Protein AF-A0A2C5XT06-F1 (afdb_monomer)

pLDDT: mean 90.23, std 14.56, range [35.53, 98.38]

Sequence (135 aa):
MRLPYVSDPPAVSSAEDAAIVQRTKDRRAPRPLQPLDLTLLHSTAITDGWNSFIGACRQRTSLSPDWAALVYADEMTRNVKVNDETFALVKGVFNNQEVVEITAIAAAYNCVSRFLVALNVGERNGTGPGKKSAA

Secondary structure (DSSP, 8-state):
--SPPPPSSPP-SSHHHHHHHHHHHHHHTTSPPPHHHHHHTTSHHHHHHHHHHHHHHHHS--PPP-HHHHHHHHHHHHHSSPPHHHHHHHHHH--HHHHHHHHHHHHHHHHHHHHHHHHT-STTTT--TT-PPP-

Radius of gyration: 17.98 Å; Cα contacts (8 Å, |Δi|>4): 104; chains: 1; bounding box: 41×39×44 Å

Mean predicted aligned error: 5.94 Å

Foldseek 3Di:
DQDDFADVVHDDDDPLLVVLSVVQQVVQPPHGDALVLRVQSVDSVSSNVLCVLVVCLPPPAPDDDDPLLVVQLVCCLPPVDDDPVSVVVCVVPDDPRNVVSSVSNSVSVSVVVCVCLVRVGDQPNPPDPPDDRDD

Solvent-accessible surface area (backbone atoms only — not comparable to full-atom values): 8047 Å² total; per-residue (Å²): 95,77,65,82,67,54,58,91,76,64,87,63,92,45,75,68,44,44,52,46,53,48,55,53,47,61,75,36,56,94,48,73,81,48,63,61,55,35,53,37,58,78,36,47,73,60,36,48,54,48,52,52,53,56,45,40,61,73,74,70,63,87,73,73,95,55,69,51,60,52,54,45,42,49,39,40,68,76,60,64,65,67,54,70,68,56,52,50,52,34,58,75,77,39,54,75,67,44,51,52,45,56,51,51,41,43,50,47,54,56,50,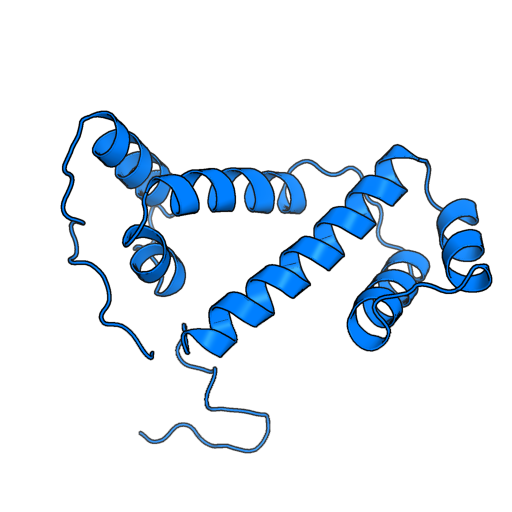50,51,52,52,34,60,76,39,28,50,54,97,52,74,78,42,54,101,85,45,78,76,83,129

InterPro domains:
  IPR029032 AhpD-li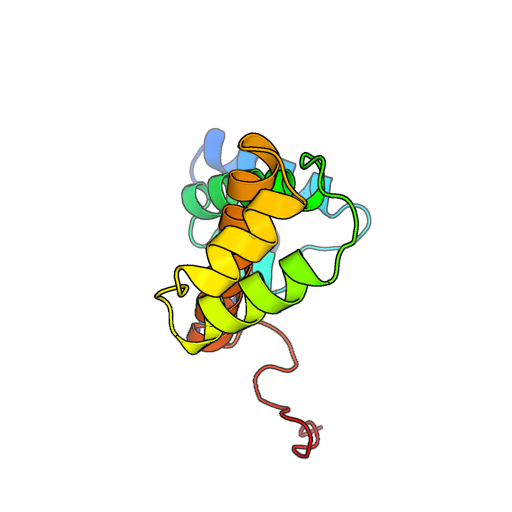ke [G3DSA:1.20.1290.10] (45-122)
  IPR029032 AhpD-like [SSF69118] (14-121)

Structure (mmCIF, N/CA/C/O backbone):
data_AF-A0A2C5XT06-F1
#
_entry.id   AF-A0A2C5XT06-F1
#
loop_
_atom_site.group_PDB
_atom_site.id
_atom_site.type_symbol
_atom_site.label_atom_id
_atom_site.label_alt_id
_atom_site.label_comp_id
_atom_site.label_asym_id
_atom_site.label_entity_id
_atom_site.label_seq_id
_atom_site.pdbx_PDB_ins_code
_atom_site.Cartn_x
_atom_site.Cartn_y
_atom_site.Cartn_z
_atom_site.occupancy
_atom_site.B_iso_or_equiv
_atom_site.auth_seq_id
_atom_site.auth_comp_id
_atom_site.auth_asym_id
_atom_site.auth_atom_id
_atom_site.pdbx_PDB_model_num
ATOM 1 N N . MET A 1 1 ? 0.881 -14.264 -14.255 1.00 78.75 1 MET A N 1
ATOM 2 C CA . MET A 1 1 ? 0.947 -12.815 -14.534 1.00 78.75 1 MET A CA 1
ATOM 3 C C . MET A 1 1 ? 0.191 -12.467 -15.809 1.00 78.75 1 MET A C 1
ATOM 5 O O . MET A 1 1 ? 0.156 -13.300 -16.705 1.00 78.75 1 MET A O 1
ATOM 9 N N . ARG A 1 2 ? -0.456 -11.292 -15.866 1.00 84.31 2 ARG A N 1
ATOM 10 C CA . ARG A 1 2 ? -1.191 -10.793 -17.049 1.00 84.31 2 ARG A CA 1
ATOM 11 C C . ARG A 1 2 ? -0.374 -9.873 -17.967 1.00 84.31 2 ARG A C 1
ATOM 13 O O . ARG A 1 2 ? -0.791 -9.643 -19.093 1.00 84.31 2 ARG A O 1
ATOM 20 N N . LEU A 1 3 ? 0.756 -9.356 -17.491 1.00 88.06 3 LEU A N 1
ATOM 21 C CA . LEU A 1 3 ? 1.711 -8.544 -18.252 1.00 88.06 3 LEU A CA 1
ATOM 22 C C . LEU A 1 3 ? 3.061 -9.278 -18.311 1.00 88.06 3 LEU A C 1
ATOM 24 O O . LEU A 1 3 ? 3.295 -10.129 -17.458 1.00 88.06 3 LEU A O 1
ATOM 28 N N . PRO A 1 4 ? 3.950 -9.009 -19.278 1.00 89.69 4 PRO A N 1
ATOM 29 C CA . PRO A 1 4 ? 5.352 -9.409 -19.162 1.00 89.69 4 PRO A CA 1
ATOM 30 C C . PRO A 1 4 ? 6.051 -8.583 -18.068 1.00 89.69 4 PRO A C 1
ATOM 32 O O . PRO A 1 4 ? 5.652 -7.450 -17.802 1.00 89.69 4 PRO A O 1
ATOM 35 N N . TYR A 1 5 ? 7.099 -9.116 -17.433 1.00 90.88 5 TYR A N 1
ATOM 36 C CA . TYR A 1 5 ? 7.971 -8.301 -16.575 1.00 90.88 5 TYR A CA 1
ATOM 37 C C . TYR A 1 5 ? 8.794 -7.329 -17.430 1.00 90.88 5 TYR A C 1
ATOM 39 O O . TYR A 1 5 ? 9.072 -7.618 -18.596 1.00 90.88 5 TYR A O 1
ATOM 47 N N . VAL A 1 6 ? 9.209 -6.197 -16.851 1.00 90.50 6 VAL A N 1
ATOM 48 C CA . VAL A 1 6 ? 10.267 -5.380 -17.466 1.00 90.50 6 VAL A CA 1
ATOM 49 C C . VAL A 1 6 ? 11.564 -6.188 -17.585 1.00 90.50 6 VAL A C 1
ATOM 51 O O . VAL A 1 6 ? 11.772 -7.156 -16.848 1.00 90.50 6 VAL A O 1
ATOM 54 N N . SER A 1 7 ? 12.441 -5.788 -18.506 1.00 85.00 7 SER A N 1
ATOM 55 C CA . SER A 1 7 ? 13.785 -6.360 -18.617 1.00 85.00 7 SER A CA 1
ATOM 56 C C . SER A 1 7 ? 14.568 -6.202 -17.309 1.00 85.00 7 SER A C 1
ATOM 58 O O . SER A 1 7 ? 14.333 -5.260 -16.554 1.00 85.00 7 SER A O 1
ATOM 60 N N . ASP A 1 8 ? 15.525 -7.094 -17.049 1.00 77.69 8 ASP A N 1
ATOM 61 C CA . ASP A 1 8 ? 16.518 -6.919 -15.984 1.00 77.69 8 ASP A CA 1
ATOM 62 C C . ASP A 1 8 ? 17.921 -6.854 -16.619 1.00 77.69 8 ASP A C 1
ATOM 64 O O . ASP A 1 8 ? 18.401 -7.873 -17.120 1.00 77.69 8 ASP A O 1
ATOM 68 N N . PRO A 1 9 ? 18.558 -5.665 -16.686 1.00 79.56 9 PRO A N 1
ATOM 69 C CA . PRO A 1 9 ? 18.157 -4.419 -16.031 1.00 79.56 9 PRO A CA 1
ATOM 70 C C . PRO A 1 9 ? 16.942 -3.723 -16.686 1.00 79.56 9 PRO A C 1
ATOM 72 O O . PRO A 1 9 ? 16.758 -3.814 -17.906 1.00 79.56 9 PRO A O 1
ATOM 75 N N . PRO A 1 10 ? 16.129 -2.989 -15.898 1.00 85.69 10 PRO A N 1
ATOM 76 C CA . PRO A 1 10 ? 15.025 -2.189 -16.426 1.00 85.69 10 PRO A CA 1
ATOM 77 C C . PRO A 1 10 ? 15.527 -1.101 -17.373 1.00 85.69 10 PRO A C 1
ATOM 79 O O . PRO A 1 10 ? 16.530 -0.444 -17.086 1.00 85.69 10 PRO A O 1
ATOM 82 N N . ALA A 1 11 ? 14.818 -0.894 -18.483 1.00 84.38 11 ALA A N 1
ATOM 83 C CA . ALA A 1 11 ? 15.073 0.237 -19.365 1.00 84.38 11 ALA A CA 1
ATOM 84 C C . ALA A 1 11 ? 14.785 1.556 -18.630 1.00 84.38 11 ALA A C 1
ATOM 86 O O . ALA A 1 11 ? 13.799 1.666 -17.901 1.00 84.38 11 ALA A O 1
ATOM 87 N N . VAL A 1 12 ? 15.644 2.555 -18.828 1.00 88.94 12 VAL A N 1
ATOM 88 C CA . VAL A 1 12 ? 15.528 3.879 -18.205 1.00 88.94 12 VAL A CA 1
ATOM 89 C C . VAL A 1 12 ? 15.523 4.947 -19.290 1.00 88.94 12 VAL A C 1
ATOM 91 O O . VAL A 1 12 ? 16.380 4.945 -20.172 1.00 88.94 12 VAL A O 1
ATOM 94 N N . SER A 1 13 ? 14.541 5.845 -19.240 1.00 86.81 13 SER A N 1
ATOM 95 C CA . SER A 1 13 ? 14.378 6.948 -20.198 1.00 86.81 13 SER A CA 1
ATOM 96 C C . SER A 1 13 ? 14.980 8.266 -19.718 1.00 86.81 13 SER A C 1
ATOM 98 O O . SER A 1 13 ? 15.228 9.158 -20.526 1.00 86.81 13 SER A O 1
ATOM 100 N N . SER A 1 14 ? 15.216 8.403 -18.412 1.00 94.00 14 SER A N 1
ATOM 101 C CA . SER A 1 14 ? 15.703 9.631 -17.787 1.00 94.00 14 SER A CA 1
ATOM 102 C C . SER A 1 14 ? 16.619 9.343 -16.593 1.00 94.00 14 SER A C 1
ATOM 104 O O . SER A 1 14 ? 16.651 8.233 -16.055 1.00 94.00 14 SER A O 1
ATOM 106 N N . ALA A 1 15 ? 17.361 10.363 -16.151 1.00 95.31 15 ALA A N 1
ATOM 107 C CA . ALA A 1 15 ? 18.170 10.279 -14.933 1.00 95.31 15 ALA A CA 1
ATOM 108 C C . ALA A 1 15 ? 17.307 10.055 -13.675 1.00 95.31 15 ALA A C 1
ATOM 110 O O . ALA A 1 15 ? 17.734 9.372 -12.744 1.00 95.31 15 ALA A O 1
ATOM 111 N N . GLU A 1 16 ? 16.084 10.591 -13.661 1.00 94.44 16 GLU A N 1
ATOM 112 C CA . GLU A 1 16 ? 15.117 10.382 -12.582 1.00 94.44 16 GLU A CA 1
ATOM 113 C C . GLU A 1 16 ? 14.663 8.917 -12.515 1.00 94.44 16 GLU A C 1
ATOM 115 O O . GLU A 1 16 ? 14.732 8.297 -11.451 1.00 94.44 16 GLU A O 1
ATOM 120 N N . ASP A 1 17 ? 14.304 8.330 -13.661 1.00 95.25 17 ASP A N 1
ATOM 121 C CA . ASP A 1 17 ? 13.939 6.912 -13.763 1.00 95.25 17 ASP A CA 1
ATOM 122 C C . ASP A 1 17 ? 15.076 6.007 -13.288 1.00 95.25 17 ASP A C 1
ATOM 124 O O . ASP A 1 17 ? 14.858 5.070 -12.517 1.00 95.25 17 ASP A O 1
ATOM 128 N N . ALA A 1 18 ? 16.309 6.318 -13.702 1.00 95.38 18 ALA A N 1
ATOM 129 C CA . ALA A 1 18 ? 17.494 5.585 -13.276 1.00 95.38 18 ALA A CA 1
ATOM 130 C C . ALA A 1 18 ? 17.688 5.641 -11.754 1.00 95.38 18 ALA A C 1
ATOM 132 O O . ALA A 1 18 ? 17.975 4.615 -11.133 1.00 95.38 18 ALA A O 1
ATOM 133 N N . ALA A 1 19 ? 17.461 6.803 -11.134 1.00 96.69 19 ALA A N 1
ATOM 134 C CA . ALA A 1 19 ? 17.538 6.948 -9.686 1.00 96.69 19 ALA A CA 1
ATOM 135 C C . ALA A 1 19 ? 16.459 6.121 -8.960 1.00 96.69 19 ALA A C 1
ATOM 137 O O . ALA A 1 19 ? 16.754 5.493 -7.943 1.00 96.69 19 ALA A O 1
ATOM 138 N N . ILE A 1 20 ? 15.228 6.069 -9.481 1.00 96.62 20 ILE A N 1
ATOM 139 C CA . ILE A 1 20 ? 14.136 5.255 -8.913 1.00 96.62 20 ILE A CA 1
ATOM 140 C C . ILE A 1 20 ? 14.449 3.756 -9.023 1.00 96.62 20 ILE A C 1
ATOM 142 O O . ILE A 1 20 ? 14.285 3.007 -8.049 1.00 96.62 20 ILE A O 1
ATOM 146 N N . VAL A 1 21 ? 14.928 3.306 -10.188 1.00 96.25 21 VAL A N 1
ATOM 147 C CA . VAL A 1 21 ? 15.355 1.915 -10.403 1.00 96.25 21 VAL A CA 1
ATOM 148 C C . VAL A 1 21 ? 16.467 1.548 -9.423 1.00 96.25 21 VAL A C 1
ATOM 150 O O . VAL A 1 21 ? 16.391 0.495 -8.786 1.00 96.25 21 VAL A O 1
ATOM 153 N N . GLN A 1 22 ? 17.459 2.424 -9.245 1.00 96.06 22 GLN A N 1
ATOM 154 C CA . GLN A 1 22 ? 18.571 2.179 -8.330 1.00 96.06 22 GLN A CA 1
ATOM 155 C C . GLN A 1 22 ? 18.102 2.078 -6.874 1.00 96.06 22 GLN A C 1
ATOM 157 O O . GLN A 1 22 ? 18.361 1.062 -6.234 1.00 96.06 22 GLN A O 1
ATOM 162 N N . ARG A 1 23 ? 17.299 3.033 -6.378 1.00 96.38 23 ARG A N 1
ATOM 163 C CA . ARG A 1 23 ? 16.716 2.961 -5.020 1.00 96.38 23 ARG A CA 1
ATOM 164 C C . ARG A 1 23 ? 15.907 1.680 -4.797 1.00 96.38 23 ARG A C 1
ATOM 166 O O . ARG A 1 23 ? 15.913 1.111 -3.705 1.00 96.38 23 ARG A O 1
ATOM 173 N N . THR A 1 24 ? 15.204 1.212 -5.830 1.00 96.25 24 THR A N 1
ATOM 174 C CA . THR A 1 24 ? 14.430 -0.036 -5.776 1.00 96.25 24 THR A CA 1
ATOM 175 C C . THR A 1 24 ? 15.343 -1.258 -5.651 1.00 96.25 24 THR A C 1
ATOM 177 O O . THR A 1 24 ? 15.054 -2.144 -4.844 1.00 96.25 24 THR A O 1
ATOM 180 N N . LYS A 1 25 ? 16.458 -1.293 -6.392 1.00 95.25 25 LYS A N 1
ATOM 181 C CA . LYS A 1 25 ? 17.485 -2.342 -6.282 1.00 95.25 25 LYS A CA 1
ATOM 182 C C . LYS A 1 25 ? 18.162 -2.325 -4.911 1.00 95.25 25 LYS A C 1
ATOM 184 O O . LYS A 1 25 ? 18.227 -3.367 -4.262 1.00 95.25 25 LYS A O 1
ATOM 189 N N . ASP A 1 26 ? 18.560 -1.152 -4.429 1.00 95.69 26 ASP A N 1
ATOM 190 C CA . ASP A 1 26 ? 19.242 -0.994 -3.138 1.00 95.69 26 ASP A CA 1
ATOM 191 C C . ASP A 1 26 ? 18.367 -1.479 -1.974 1.00 95.69 26 ASP A C 1
ATOM 193 O O . ASP A 1 26 ? 18.826 -2.216 -1.105 1.00 95.69 26 ASP A O 1
ATOM 197 N N . ARG A 1 27 ? 17.063 -1.170 -2.003 1.00 93.56 27 ARG A N 1
ATOM 198 C CA . ARG A 1 27 ? 16.086 -1.658 -1.012 1.00 93.56 27 ARG A CA 1
ATOM 199 C C . ARG A 1 27 ? 15.959 -3.188 -0.986 1.00 93.56 27 ARG A C 1
ATOM 201 O O . ARG A 1 27 ? 15.521 -3.751 0.021 1.00 93.56 27 ARG A O 1
ATOM 208 N N . ARG A 1 28 ? 16.251 -3.872 -2.097 1.00 92.19 28 ARG A N 1
ATOM 209 C CA . ARG A 1 28 ? 16.164 -5.339 -2.208 1.00 92.19 28 ARG A CA 1
ATOM 210 C C . ARG A 1 28 ? 17.475 -6.045 -1.903 1.00 92.19 28 ARG A C 1
ATOM 212 O O . ARG A 1 28 ? 17.417 -7.204 -1.483 1.00 92.19 28 ARG A O 1
ATOM 219 N N . ALA A 1 29 ? 18.604 -5.360 -2.056 1.00 93.06 29 ALA A N 1
ATOM 220 C CA . ALA A 1 29 ? 19.927 -5.929 -1.875 1.00 93.06 29 ALA A CA 1
ATOM 221 C C . ALA A 1 29 ? 20.057 -6.698 -0.538 1.00 93.06 29 ALA A C 1
ATOM 223 O O . ALA A 1 29 ? 19.534 -6.260 0.490 1.00 93.06 29 ALA A O 1
ATOM 224 N N . PRO A 1 30 ? 20.714 -7.875 -0.537 1.00 94.56 30 PRO A N 1
ATOM 225 C CA . PRO A 1 30 ? 21.373 -8.540 -1.671 1.00 94.56 30 PRO A CA 1
ATOM 226 C C . PRO A 1 30 ? 20.426 -9.397 -2.536 1.00 94.56 30 PRO A C 1
ATOM 228 O O . PRO A 1 30 ? 20.880 -10.098 -3.437 1.00 94.56 30 PRO A O 1
ATOM 231 N N . ARG A 1 31 ? 19.116 -9.398 -2.257 1.00 93.06 31 ARG A N 1
ATOM 232 C CA . ARG A 1 31 ? 18.138 -10.177 -3.031 1.00 93.06 31 ARG A CA 1
ATOM 233 C C . ARG A 1 31 ? 17.817 -9.474 -4.356 1.00 93.06 31 ARG A C 1
ATOM 235 O O . ARG A 1 31 ? 17.827 -8.243 -4.402 1.00 93.06 31 ARG A O 1
ATOM 242 N N . PRO A 1 32 ? 17.480 -10.229 -5.416 1.00 91.62 32 PRO A N 1
ATOM 243 C CA . PRO A 1 32 ? 17.051 -9.640 -6.678 1.00 91.62 32 PRO A CA 1
ATOM 244 C C . PRO A 1 32 ? 15.689 -8.942 -6.544 1.00 91.62 32 PRO A C 1
ATOM 246 O O . PRO A 1 32 ? 14.962 -9.110 -5.554 1.00 91.62 32 PRO A O 1
ATOM 249 N N . LEU A 1 33 ? 15.332 -8.177 -7.578 1.00 92.50 33 LEU A N 1
ATOM 250 C CA . LEU A 1 33 ? 13.991 -7.622 -7.733 1.00 92.50 33 LEU A CA 1
ATOM 251 C C . LEU A 1 33 ? 12.949 -8.749 -7.747 1.00 92.50 33 LEU A C 1
ATOM 253 O O . LEU A 1 33 ? 13.131 -9.789 -8.377 1.00 92.50 33 LEU A O 1
ATOM 257 N N . GLN A 1 34 ? 11.845 -8.549 -7.031 1.00 91.88 34 GLN A N 1
ATOM 258 C CA . GLN A 1 34 ? 10.739 -9.500 -6.994 1.00 91.88 34 GLN A CA 1
ATOM 259 C C . GLN A 1 34 ? 9.792 -9.276 -8.182 1.00 91.88 34 GLN A C 1
ATOM 261 O O . GLN A 1 34 ? 9.747 -8.171 -8.725 1.00 91.88 34 GLN A O 1
ATOM 266 N N . PRO A 1 35 ? 8.927 -10.257 -8.505 1.00 91.88 35 PRO A N 1
ATOM 267 C CA . PRO A 1 35 ? 7.813 -10.091 -9.440 1.00 91.88 35 PRO A CA 1
ATOM 268 C C . PRO A 1 35 ? 7.043 -8.771 -9.3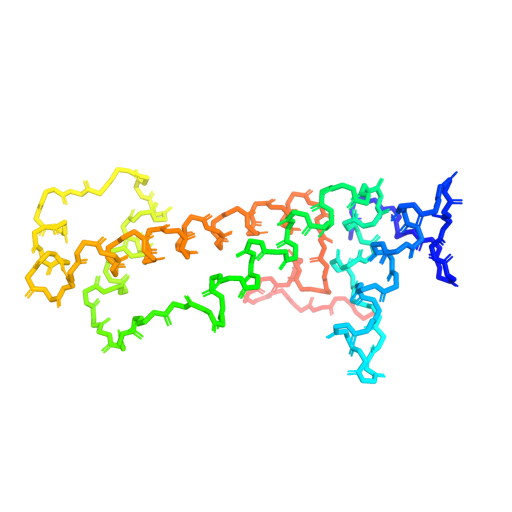22 1.00 91.88 35 PRO A C 1
ATOM 270 O O . PRO A 1 35 ? 6.719 -8.141 -10.326 1.00 91.88 35 PRO A O 1
ATOM 273 N N . LEU A 1 36 ? 6.762 -8.332 -8.091 1.00 93.25 36 LEU A N 1
ATOM 274 C CA . LEU A 1 36 ? 6.075 -7.065 -7.853 1.00 93.25 36 LEU A CA 1
ATOM 275 C C . LEU A 1 36 ? 6.924 -5.860 -8.263 1.00 93.25 36 LEU A C 1
ATOM 277 O O . LEU A 1 36 ? 6.391 -4.957 -8.897 1.00 93.25 36 LEU A O 1
ATOM 281 N N . ASP A 1 37 ? 8.221 -5.845 -7.944 1.00 94.69 37 ASP A N 1
ATOM 282 C CA . ASP A 1 37 ? 9.091 -4.727 -8.323 1.00 94.69 37 ASP A CA 1
ATOM 283 C C . ASP A 1 37 ? 9.195 -4.642 -9.857 1.00 94.69 37 ASP A C 1
ATOM 285 O O . ASP A 1 37 ? 8.996 -3.577 -10.429 1.00 94.69 37 ASP A O 1
ATOM 289 N N . LEU A 1 38 ? 9.389 -5.781 -10.533 1.00 94.00 38 LEU A N 1
ATOM 290 C CA . LEU A 1 38 ? 9.442 -5.856 -11.999 1.00 94.00 38 LEU A CA 1
ATOM 291 C C . LEU A 1 38 ? 8.113 -5.486 -12.679 1.00 94.00 38 LEU A C 1
ATOM 293 O O . LEU A 1 38 ? 8.105 -5.041 -13.822 1.00 94.00 38 LEU A O 1
ATOM 297 N N . THR A 1 39 ? 6.982 -5.676 -11.998 1.00 94.56 39 THR A N 1
ATOM 298 C CA . THR A 1 39 ? 5.673 -5.243 -12.508 1.00 94.56 39 THR A CA 1
ATOM 299 C C . THR A 1 39 ? 5.468 -3.743 -12.305 1.00 94.56 39 THR A C 1
ATOM 301 O O . THR A 1 39 ? 4.982 -3.061 -13.201 1.00 94.56 39 THR A O 1
ATOM 304 N N . LEU A 1 40 ? 5.832 -3.210 -11.136 1.00 95.62 40 LEU A N 1
ATOM 305 C CA . LEU A 1 40 ? 5.693 -1.781 -10.846 1.00 95.62 40 LEU A CA 1
ATOM 306 C C . LEU A 1 40 ? 6.575 -0.936 -11.768 1.00 95.62 40 LEU A C 1
ATOM 308 O O . LEU A 1 40 ? 6.130 0.116 -12.211 1.00 95.62 40 LEU A O 1
ATOM 312 N N . LEU A 1 41 ? 7.769 -1.422 -12.116 1.00 95.75 41 LEU A N 1
ATOM 313 C CA . LEU A 1 41 ? 8.747 -0.706 -12.941 1.00 95.75 41 LEU A CA 1
ATOM 314 C C . LEU A 1 41 ? 8.320 -0.459 -14.397 1.00 95.75 41 LEU A C 1
ATOM 316 O O . LEU A 1 41 ? 9.008 0.274 -15.099 1.00 95.75 41 LEU A O 1
ATOM 320 N N . HIS A 1 42 ? 7.158 -0.965 -14.832 1.00 94.31 42 HIS A N 1
ATOM 321 C CA . HIS A 1 42 ? 6.470 -0.433 -16.021 1.00 94.31 42 HIS A CA 1
ATOM 322 C C . HIS A 1 42 ? 6.089 1.051 -15.863 1.00 94.31 42 HIS A C 1
ATOM 324 O O . HIS A 1 42 ? 5.868 1.745 -16.850 1.00 94.31 42 HIS A O 1
ATOM 330 N N . SER A 1 43 ? 6.016 1.548 -14.625 1.00 95.12 43 SER A N 1
ATOM 331 C CA . SER A 1 43 ? 5.858 2.956 -14.275 1.00 95.12 43 SER A CA 1
ATOM 332 C C . SER A 1 43 ? 6.738 3.305 -13.068 1.00 95.12 43 SER A C 1
ATOM 334 O O . SER A 1 43 ? 6.429 2.997 -11.913 1.00 95.12 43 SER A O 1
ATOM 336 N N . THR A 1 44 ? 7.853 3.981 -13.327 1.00 95.44 44 THR A N 1
ATOM 337 C CA . THR A 1 44 ? 8.816 4.430 -12.307 1.00 95.44 44 THR A CA 1
ATOM 338 C C . THR A 1 44 ? 8.179 5.376 -11.289 1.00 95.44 44 THR A C 1
ATOM 340 O O . THR A 1 44 ? 8.336 5.163 -10.089 1.00 95.44 44 THR A O 1
ATOM 343 N N . ALA A 1 45 ? 7.368 6.339 -11.732 1.00 95.44 45 ALA A N 1
ATOM 344 C CA . ALA A 1 45 ? 6.642 7.247 -10.839 1.00 95.44 45 ALA A CA 1
ATOM 345 C C . ALA A 1 45 ? 5.723 6.497 -9.853 1.00 95.44 45 ALA A C 1
ATOM 347 O O . ALA A 1 45 ? 5.732 6.772 -8.650 1.00 95.44 45 ALA A O 1
ATOM 348 N N . ILE A 1 46 ? 4.975 5.495 -10.336 1.00 97.06 46 ILE A N 1
ATOM 349 C CA . ILE A 1 46 ? 4.141 4.647 -9.470 1.00 97.06 46 ILE A CA 1
ATOM 350 C C . ILE A 1 46 ? 5.011 3.791 -8.545 1.00 97.06 46 ILE A C 1
ATOM 352 O O . ILE A 1 46 ? 4.681 3.646 -7.370 1.00 97.06 46 ILE A O 1
ATOM 356 N N . THR A 1 47 ? 6.135 3.261 -9.035 1.00 97.19 47 THR A N 1
ATOM 357 C CA . THR A 1 47 ? 7.082 2.477 -8.225 1.00 97.19 47 THR A CA 1
ATOM 358 C C . THR A 1 47 ? 7.616 3.275 -7.038 1.00 97.19 47 THR A C 1
ATOM 360 O O . THR A 1 47 ? 7.667 2.755 -5.921 1.00 97.19 47 THR A O 1
ATOM 363 N N . ASP A 1 48 ? 8.006 4.531 -7.259 1.00 96.75 48 ASP A N 1
ATOM 364 C CA . ASP A 1 48 ? 8.582 5.382 -6.218 1.00 96.75 48 ASP A CA 1
ATOM 365 C C . ASP A 1 48 ? 7.550 5.724 -5.137 1.00 96.75 48 ASP A C 1
ATOM 367 O O . ASP A 1 48 ? 7.775 5.467 -3.950 1.00 96.75 48 ASP A O 1
ATOM 371 N N . GLY A 1 49 ? 6.366 6.190 -5.552 1.00 97.88 49 GLY A N 1
ATOM 372 C CA . GLY A 1 49 ? 5.260 6.482 -4.639 1.00 97.88 49 GLY A CA 1
ATOM 373 C C . GLY A 1 49 ? 4.808 5.249 -3.853 1.00 97.88 49 GLY A C 1
ATOM 374 O O . GLY A 1 49 ? 4.633 5.316 -2.634 1.00 97.88 49 GLY A O 1
ATOM 375 N N . TRP A 1 50 ? 4.698 4.097 -4.522 1.00 97.44 50 TRP A N 1
ATOM 376 C CA . TRP A 1 50 ? 4.363 2.821 -3.891 1.00 97.44 50 TRP A CA 1
ATOM 377 C C . TRP A 1 50 ? 5.377 2.436 -2.814 1.00 97.44 50 TRP A C 1
ATOM 379 O O . TRP A 1 50 ? 5.004 2.135 -1.680 1.00 97.44 50 TRP A O 1
ATOM 389 N N . ASN A 1 51 ? 6.669 2.459 -3.146 1.00 96.44 51 ASN A N 1
ATOM 390 C CA . ASN A 1 51 ? 7.727 2.089 -2.209 1.00 96.44 51 ASN A CA 1
ATOM 391 C C . ASN A 1 51 ? 7.785 3.046 -1.014 1.00 96.44 51 ASN A C 1
ATOM 393 O O . ASN A 1 51 ? 7.962 2.588 0.116 1.00 96.44 51 ASN A O 1
ATOM 397 N N . SER A 1 52 ? 7.585 4.345 -1.248 1.00 97.00 52 SER A N 1
ATOM 398 C CA . SER A 1 52 ? 7.544 5.361 -0.196 1.00 97.00 52 SER A CA 1
ATOM 399 C C . SER A 1 52 ? 6.365 5.150 0.761 1.00 97.00 52 SER A C 1
ATOM 401 O O . SER A 1 52 ? 6.558 5.041 1.976 1.00 97.00 52 SER A O 1
ATOM 403 N N . PHE A 1 53 ? 5.146 5.008 0.228 1.00 97.88 53 PHE A N 1
ATOM 404 C CA . PHE A 1 53 ? 3.934 4.866 1.037 1.00 97.88 53 PHE A CA 1
ATOM 405 C C . PHE A 1 53 ? 3.890 3.540 1.807 1.00 97.88 53 PHE A C 1
ATOM 407 O O . PHE A 1 53 ? 3.688 3.529 3.024 1.00 97.88 53 PHE A O 1
ATOM 414 N N . ILE A 1 54 ? 4.152 2.415 1.131 1.00 97.06 54 ILE A N 1
ATOM 415 C CA . ILE A 1 54 ? 4.183 1.096 1.780 1.00 97.06 54 ILE A CA 1
ATOM 416 C C . ILE A 1 54 ? 5.353 1.001 2.768 1.00 97.06 54 ILE A C 1
ATOM 418 O O . ILE A 1 54 ? 5.221 0.374 3.820 1.00 97.06 54 ILE A O 1
ATOM 422 N N . GLY A 1 55 ? 6.488 1.640 2.466 1.00 96.38 55 GLY A N 1
ATOM 423 C CA . GLY A 1 55 ? 7.614 1.760 3.389 1.00 96.38 55 GLY A CA 1
ATOM 424 C C . GLY A 1 55 ? 7.228 2.493 4.675 1.00 96.38 55 GLY A C 1
ATOM 425 O O . GLY A 1 55 ? 7.502 1.992 5.763 1.00 96.38 55 GLY A O 1
ATOM 426 N N . ALA A 1 56 ? 6.516 3.620 4.563 1.00 97.69 56 ALA A N 1
ATOM 427 C CA . ALA A 1 56 ? 5.994 4.351 5.718 1.00 97.69 56 ALA A CA 1
ATOM 428 C C . ALA A 1 56 ? 5.069 3.478 6.580 1.00 97.69 56 ALA A C 1
ATOM 430 O O . ALA A 1 56 ? 5.313 3.343 7.775 1.00 97.69 56 ALA A O 1
ATOM 431 N N . CYS A 1 57 ? 4.098 2.804 5.954 1.00 97.56 57 CYS A N 1
ATOM 432 C CA . CYS A 1 57 ? 3.154 1.911 6.634 1.00 97.56 57 CYS A CA 1
ATOM 433 C C . CYS A 1 57 ? 3.833 0.757 7.392 1.00 97.56 57 CYS A C 1
ATOM 435 O O . CYS A 1 57 ? 3.287 0.258 8.366 1.00 97.56 57 CYS A O 1
ATOM 437 N N . ARG A 1 58 ? 4.993 0.280 6.923 1.00 94.69 58 ARG A N 1
ATOM 438 C CA . ARG A 1 58 ? 5.685 -0.880 7.512 1.00 94.69 58 ARG A CA 1
ATOM 439 C C . ARG A 1 58 ? 6.716 -0.524 8.571 1.00 94.69 58 ARG A C 1
ATOM 441 O O . ARG A 1 58 ? 7.077 -1.393 9.355 1.00 94.69 58 ARG A O 1
ATOM 448 N N . GLN A 1 59 ? 7.277 0.679 8.508 1.00 95.75 59 GLN A N 1
ATOM 449 C CA . GLN A 1 59 ? 8.506 1.007 9.237 1.00 95.75 59 GLN A CA 1
ATOM 450 C C . GLN A 1 59 ? 8.413 2.299 10.047 1.00 95.75 59 GLN A C 1
ATOM 452 O O . GLN A 1 59 ? 9.324 2.580 10.819 1.00 95.75 59 GLN A O 1
ATOM 457 N N . ARG A 1 60 ? 7.369 3.113 9.851 1.00 96.94 60 ARG A N 1
ATOM 458 C CA . ARG A 1 60 ? 7.280 4.469 10.417 1.00 96.94 60 ARG A CA 1
ATOM 459 C C . ARG A 1 60 ? 5.946 4.751 11.112 1.00 96.94 60 ARG A C 1
ATOM 461 O O . ARG A 1 60 ? 5.527 5.900 11.156 1.00 96.94 60 ARG A O 1
ATOM 468 N N . THR A 1 61 ? 5.293 3.714 11.625 1.00 97.31 61 THR A N 1
ATOM 469 C CA . THR A 1 61 ? 4.061 3.815 12.424 1.00 97.31 61 THR A CA 1
ATOM 470 C C . THR A 1 61 ? 4.353 3.480 13.883 1.00 97.31 61 THR A C 1
ATOM 472 O O . THR A 1 61 ? 5.263 2.696 14.156 1.00 97.31 61 THR A O 1
ATOM 475 N N . SER A 1 62 ? 3.586 4.038 14.815 1.00 96.69 62 SER A N 1
ATOM 476 C CA . SER A 1 62 ? 3.745 3.842 16.263 1.00 96.69 62 SER A CA 1
ATOM 477 C C . SER A 1 62 ? 2.784 2.814 16.866 1.00 96.69 62 SER A C 1
ATOM 479 O O . SER A 1 62 ? 2.744 2.665 18.082 1.00 96.69 62 SER A O 1
ATOM 481 N N . LEU A 1 63 ? 2.017 2.108 16.032 1.00 94.38 63 LEU A N 1
ATOM 482 C CA . LEU A 1 63 ? 0.998 1.152 16.463 1.00 94.38 63 LEU A CA 1
ATOM 483 C C . LEU A 1 63 ? 1.529 0.046 17.377 1.00 94.38 63 LEU A C 1
ATOM 485 O O . LEU A 1 63 ? 2.422 -0.722 17.006 1.00 94.38 63 LEU A O 1
ATOM 489 N N . SER A 1 64 ? 0.887 -0.098 18.531 1.00 93.00 64 SER A N 1
ATOM 490 C CA . SER A 1 64 ? 1.007 -1.277 19.379 1.00 93.00 64 SER A CA 1
ATOM 491 C C . SER A 1 64 ? 0.070 -2.401 18.896 1.00 93.00 64 SER A C 1
ATOM 493 O O . SER A 1 64 ? -0.989 -2.131 18.320 1.00 93.00 64 SER A O 1
ATOM 495 N N . PRO A 1 65 ? 0.436 -3.682 19.092 1.00 93.88 65 PRO A N 1
ATOM 496 C CA . PRO A 1 65 ? -0.468 -4.792 18.814 1.00 93.88 65 PRO A CA 1
ATOM 497 C C . PRO A 1 65 ? -1.703 -4.733 19.716 1.00 93.88 65 PRO A C 1
ATOM 499 O O . PRO A 1 65 ? -1.571 -4.761 20.937 1.00 93.88 65 PRO A O 1
ATOM 502 N N . ASP A 1 66 ? -2.891 -4.722 19.113 1.00 97.00 66 ASP A N 1
ATOM 503 C CA . ASP A 1 66 ? -4.161 -4.780 19.835 1.00 97.00 66 ASP A CA 1
ATOM 504 C C . ASP A 1 66 ? -5.242 -5.482 18.998 1.00 97.00 66 ASP A C 1
ATOM 506 O O . ASP A 1 66 ? -5.227 -5.448 17.763 1.00 97.00 66 ASP A O 1
ATOM 510 N N . TRP A 1 67 ? -6.204 -6.108 19.674 1.00 97.38 67 TRP A N 1
ATOM 511 C CA . TRP A 1 67 ? -7.348 -6.755 19.037 1.00 97.38 67 TRP A CA 1
ATOM 512 C C . TRP A 1 67 ? -8.237 -5.763 18.272 1.00 97.38 67 TRP A C 1
ATOM 514 O O . TRP A 1 67 ? -8.724 -6.088 17.188 1.00 97.38 67 TRP A O 1
ATOM 524 N N . ALA A 1 68 ? -8.400 -4.536 18.775 1.00 97.50 68 ALA A N 1
ATOM 525 C CA . ALA A 1 68 ? -9.191 -3.489 18.135 1.00 97.50 68 ALA A CA 1
ATOM 526 C C . ALA A 1 68 ? -8.693 -3.174 16.717 1.00 97.50 68 ALA A C 1
ATOM 528 O O . ALA A 1 68 ? -9.503 -2.969 15.813 1.00 97.50 68 ALA A O 1
ATOM 529 N N . ALA A 1 69 ? -7.375 -3.209 16.488 1.00 97.50 69 ALA A N 1
ATOM 530 C CA . ALA A 1 69 ? -6.802 -3.005 15.159 1.00 97.50 69 ALA A CA 1
ATOM 531 C C . ALA A 1 69 ? -7.203 -4.120 14.177 1.00 97.50 69 ALA A C 1
ATOM 533 O O . ALA A 1 69 ? -7.457 -3.844 13.005 1.00 97.50 69 ALA A O 1
ATOM 534 N N . LEU A 1 70 ? -7.296 -5.370 14.647 1.00 97.94 70 LEU A N 1
ATOM 535 C CA . LEU A 1 70 ? -7.710 -6.508 13.820 1.00 97.94 70 LEU A CA 1
ATOM 536 C C . LEU A 1 70 ? -9.196 -6.438 13.465 1.00 97.94 70 LEU A C 1
ATOM 538 O O . LEU A 1 70 ? -9.542 -6.622 12.300 1.00 97.94 70 LEU A O 1
ATOM 542 N N . VAL A 1 71 ? -10.055 -6.119 14.438 1.00 97.81 71 VAL A N 1
ATOM 543 C CA . VAL A 1 71 ? -11.498 -5.928 14.204 1.00 97.81 71 VAL A CA 1
ATOM 544 C C . VAL A 1 71 ? -11.730 -4.798 13.202 1.00 97.81 71 VAL A C 1
ATOM 546 O O . VAL A 1 71 ? -12.487 -4.958 12.245 1.00 97.81 71 VAL A O 1
ATOM 549 N N . TYR A 1 72 ? -11.025 -3.680 13.376 1.00 98.06 72 TYR A N 1
ATOM 550 C CA . TYR A 1 72 ? -11.107 -2.539 12.471 1.00 98.06 72 TYR A CA 1
ATOM 551 C C . TYR A 1 72 ? -10.652 -2.887 11.050 1.00 98.06 72 TYR A C 1
ATOM 553 O O . TYR A 1 72 ? -11.342 -2.569 10.081 1.00 98.06 72 TYR A O 1
ATOM 561 N N . ALA A 1 73 ? -9.512 -3.570 10.911 1.00 97.88 73 ALA A N 1
ATOM 562 C CA . ALA A 1 73 ? -8.992 -3.981 9.611 1.00 97.88 73 ALA A CA 1
ATOM 563 C C . ALA A 1 73 ? -9.915 -4.986 8.898 1.00 97.88 73 ALA A C 1
ATOM 565 O O . ALA A 1 73 ? -10.086 -4.882 7.679 1.00 97.88 73 ALA A O 1
ATOM 566 N N . ASP A 1 74 ? -10.524 -5.928 9.628 1.00 98.12 74 ASP A N 1
ATOM 567 C CA . ASP A 1 74 ? -11.499 -6.875 9.075 1.00 98.12 74 ASP A CA 1
ATOM 568 C C . ASP A 1 74 ? -12.751 -6.149 8.566 1.00 98.12 74 ASP A C 1
ATOM 570 O O . ASP A 1 74 ? -13.118 -6.291 7.396 1.00 98.12 74 ASP A O 1
ATOM 574 N N . GLU A 1 75 ? -13.357 -5.288 9.388 1.00 97.94 75 GLU A N 1
ATOM 575 C CA . GLU A 1 75 ? -14.567 -4.563 8.997 1.00 97.94 75 GLU A CA 1
ATOM 576 C C . GLU A 1 75 ? -14.309 -3.613 7.818 1.00 97.94 75 GLU A C 1
ATOM 578 O O . GLU A 1 75 ? -15.045 -3.644 6.826 1.00 97.94 75 GLU A O 1
ATOM 583 N N . MET A 1 76 ? -13.221 -2.834 7.862 1.00 97.38 76 MET A N 1
ATOM 584 C CA . MET A 1 76 ? -12.825 -1.935 6.771 1.00 97.38 76 MET A CA 1
ATOM 585 C C . MET A 1 76 ? -12.602 -2.694 5.452 1.00 97.38 76 MET A C 1
ATOM 587 O O . MET A 1 76 ? -12.868 -2.168 4.371 1.00 97.38 76 MET A O 1
ATOM 591 N N . THR A 1 77 ? -12.139 -3.944 5.523 1.00 97.44 77 THR A N 1
ATOM 592 C CA . THR A 1 77 ? -11.883 -4.784 4.345 1.00 97.44 77 THR A CA 1
ATOM 593 C C . THR A 1 77 ? -13.155 -5.408 3.781 1.00 97.44 77 THR A C 1
ATOM 595 O O . THR A 1 77 ? -13.312 -5.478 2.560 1.00 97.44 77 THR A O 1
ATOM 598 N N . ARG A 1 78 ? -14.069 -5.857 4.647 1.00 97.19 78 ARG A N 1
ATOM 599 C CA . ARG A 1 78 ? -15.295 -6.563 4.245 1.00 97.19 78 ARG A CA 1
ATOM 600 C C . ARG A 1 78 ? -16.420 -5.617 3.841 1.00 97.19 78 ARG A C 1
ATOM 602 O O . ARG A 1 78 ? -17.109 -5.878 2.858 1.00 97.19 78 ARG A O 1
ATOM 609 N N . ASN A 1 79 ? -16.587 -4.529 4.588 1.00 95.88 79 ASN A N 1
ATOM 610 C CA . ASN A 1 79 ? -17.765 -3.668 4.511 1.00 95.88 79 ASN A CA 1
ATOM 611 C C . ASN A 1 79 ? -17.465 -2.293 3.906 1.00 95.88 79 ASN A C 1
ATOM 613 O O . ASN A 1 79 ? -18.402 -1.592 3.527 1.00 95.88 79 ASN A O 1
ATOM 617 N N . VAL A 1 80 ? -16.185 -1.903 3.797 1.00 91.38 80 VAL A N 1
ATOM 618 C CA . VAL A 1 80 ? -15.696 -0.562 3.404 1.00 91.38 80 VAL A CA 1
ATOM 619 C C . VAL A 1 80 ? -16.080 0.534 4.405 1.00 91.38 80 VAL A C 1
ATOM 621 O O . VAL A 1 80 ? -15.220 1.304 4.828 1.00 91.38 80 VAL A O 1
ATOM 624 N N . LYS A 1 81 ? -17.350 0.601 4.810 1.00 95.50 81 LYS A N 1
ATOM 625 C CA . LYS A 1 81 ? -17.838 1.443 5.898 1.00 95.50 81 LYS A CA 1
ATOM 626 C C . LYS A 1 81 ? -17.621 0.730 7.234 1.00 95.50 81 LYS A C 1
ATOM 628 O O . LYS A 1 81 ? -18.131 -0.368 7.434 1.00 95.50 81 LYS A O 1
ATOM 633 N N . VAL A 1 82 ? -16.895 1.386 8.134 1.00 97.12 82 VAL A N 1
ATOM 634 C CA . VAL A 1 82 ? -16.723 0.957 9.528 1.00 97.12 82 VAL A CA 1
ATOM 635 C C . VAL A 1 82 ? -17.896 1.486 10.352 1.00 97.12 82 VAL A C 1
ATOM 637 O O . VAL A 1 82 ? -18.299 2.637 10.170 1.00 97.12 82 VAL A O 1
ATOM 640 N N . ASN A 1 83 ? -18.455 0.650 11.223 1.00 98.06 83 ASN A N 1
ATOM 641 C CA . ASN A 1 83 ? -19.550 1.045 12.104 1.00 98.06 83 ASN A CA 1
ATOM 642 C C . ASN A 1 83 ? -19.048 1.906 13.272 1.00 98.06 83 ASN A C 1
ATOM 644 O O . ASN A 1 83 ? -17.906 1.769 13.719 1.00 98.06 83 ASN A O 1
ATOM 648 N N . ASP A 1 84 ? -19.922 2.763 13.807 1.00 98.00 84 ASP A N 1
ATOM 649 C CA . ASP A 1 84 ? -19.573 3.680 14.901 1.00 98.00 84 ASP A CA 1
ATOM 650 C C . ASP A 1 84 ? -19.092 2.929 16.152 1.00 98.00 84 ASP A C 1
ATOM 652 O O . ASP A 1 84 ? -18.179 3.389 16.832 1.00 98.00 84 ASP A O 1
ATOM 656 N N . GLU A 1 85 ? -19.646 1.744 16.423 1.00 97.69 85 GLU A N 1
ATOM 657 C CA . GLU A 1 85 ? -19.235 0.881 17.539 1.00 97.69 85 GLU A CA 1
ATOM 658 C C . GLU A 1 85 ? -17.780 0.404 17.398 1.00 97.69 85 GLU A C 1
ATOM 660 O O . GLU A 1 85 ? -16.989 0.523 18.336 1.00 97.69 85 GLU A O 1
ATOM 665 N N . THR A 1 86 ? -17.387 -0.069 16.212 1.00 98.00 86 THR A N 1
ATOM 666 C CA . THR A 1 86 ? -16.003 -0.482 15.930 1.00 98.00 86 THR A CA 1
ATOM 667 C C . THR A 1 86 ? -15.050 0.707 15.974 1.00 98.00 86 THR A C 1
ATOM 669 O O . THR A 1 86 ? -13.937 0.604 16.494 1.00 98.00 86 THR A O 1
ATOM 672 N N . PHE A 1 87 ? -15.477 1.861 15.456 1.00 98.00 87 PHE A N 1
ATOM 673 C CA . PHE A 1 87 ? -14.674 3.079 15.526 1.00 98.00 87 PHE A CA 1
ATOM 674 C C . PHE A 1 87 ? -14.488 3.548 16.977 1.00 98.00 87 PHE A C 1
ATOM 676 O O . PHE A 1 87 ? -13.384 3.936 17.363 1.00 98.00 87 PHE A O 1
ATOM 683 N N . ALA A 1 88 ? -15.531 3.461 17.806 1.00 97.94 88 ALA A N 1
ATOM 684 C CA . ALA A 1 88 ? -15.461 3.765 19.231 1.00 97.94 88 ALA A CA 1
ATOM 685 C C . ALA A 1 88 ? -14.507 2.814 19.974 1.00 97.94 88 ALA A C 1
ATOM 687 O O . ALA A 1 88 ? -13.702 3.284 20.779 1.00 97.94 88 ALA A O 1
ATOM 688 N N . LEU A 1 89 ? -14.528 1.511 19.659 1.00 97.25 89 LEU A N 1
ATOM 689 C CA . LEU A 1 89 ? -13.577 0.529 20.198 1.00 97.25 89 LEU A CA 1
ATOM 690 C C . LEU A 1 89 ? -12.128 0.940 19.906 1.00 97.25 89 LEU A C 1
ATOM 692 O O . LEU A 1 89 ? -11.305 1.016 20.815 1.00 97.25 89 LEU A O 1
ATOM 696 N N . VAL A 1 90 ? -11.830 1.267 18.647 1.00 97.62 90 VAL A N 1
ATOM 697 C CA . VAL A 1 90 ? -10.509 1.750 18.225 1.00 97.62 90 VAL A CA 1
ATOM 698 C C . VAL A 1 90 ? -10.111 3.021 18.968 1.00 97.62 90 VAL A C 1
ATOM 700 O O . VAL A 1 90 ? -8.993 3.115 19.465 1.00 97.62 90 VAL A O 1
ATOM 703 N N . LYS A 1 91 ? -11.021 3.992 19.088 1.00 97.56 91 LYS A N 1
ATOM 704 C CA . LYS A 1 91 ? -10.775 5.255 19.798 1.00 97.56 91 LYS A CA 1
ATOM 705 C C . LYS A 1 91 ? -10.569 5.092 21.304 1.00 97.56 91 LYS A C 1
ATOM 707 O O . LYS A 1 91 ? -9.983 5.988 21.907 1.00 97.56 91 LYS A O 1
ATOM 712 N N . GLY A 1 92 ? -11.033 3.989 21.891 1.00 97.50 92 GLY A N 1
ATOM 713 C CA . GLY A 1 92 ? -10.775 3.637 23.286 1.00 97.50 92 GLY A CA 1
ATOM 714 C C . GLY A 1 92 ? -9.346 3.152 23.550 1.00 97.50 92 GLY A C 1
ATOM 715 O O . GLY A 1 92 ? -8.895 3.223 24.689 1.00 97.50 92 GLY A O 1
AT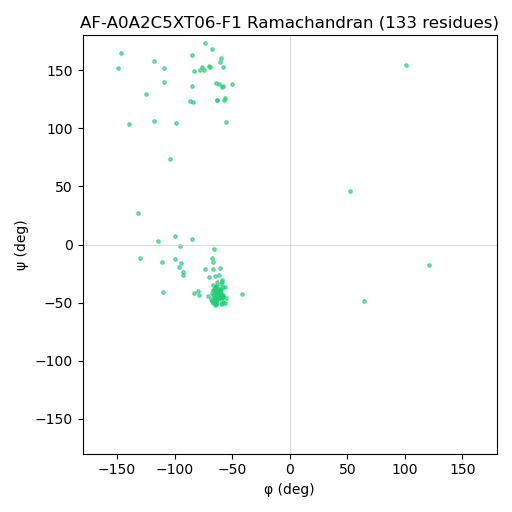OM 716 N N . VAL A 1 93 ? -8.635 2.695 22.513 1.00 98.00 93 VAL A N 1
ATOM 717 C CA . VAL A 1 93 ? -7.270 2.149 22.616 1.00 98.00 93 VAL A CA 1
ATOM 718 C C . VAL A 1 93 ? -6.235 3.075 21.977 1.00 98.00 93 VAL A C 1
ATOM 720 O O . VAL A 1 93 ? -5.161 3.283 22.533 1.00 98.00 93 VAL A O 1
ATOM 723 N N . PHE A 1 94 ? -6.567 3.651 20.821 1.00 98.25 94 PHE A N 1
ATOM 724 C CA . PHE A 1 94 ? -5.634 4.365 19.958 1.00 98.25 94 PHE A CA 1
ATOM 725 C C . PHE A 1 94 ? -5.874 5.878 19.939 1.00 98.25 94 PHE A C 1
ATOM 727 O O . PHE A 1 94 ? -7.005 6.386 19.857 1.00 98.25 94 PHE A O 1
ATOM 7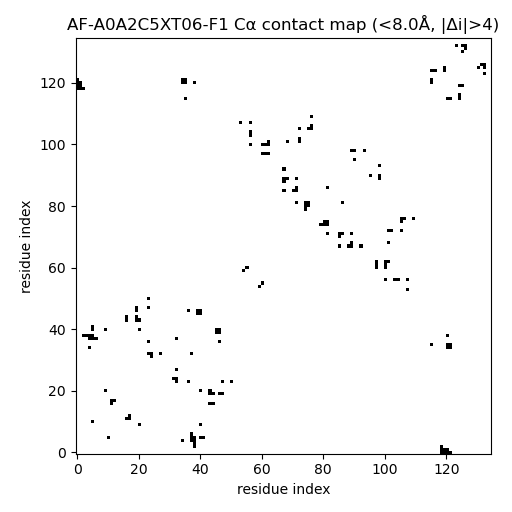34 N N . ASN A 1 95 ? -4.774 6.627 19.939 1.00 98.06 95 ASN A N 1
ATOM 735 C CA . ASN A 1 95 ? -4.794 8.069 19.742 1.00 98.06 95 ASN A CA 1
ATOM 736 C C . ASN A 1 95 ? -5.080 8.433 18.267 1.00 98.06 95 ASN A C 1
ATOM 738 O O . ASN A 1 95 ? -5.154 7.578 17.389 1.00 98.06 95 ASN A O 1
ATOM 742 N N . ASN A 1 96 ? -5.265 9.722 17.967 1.00 98.38 96 ASN A N 1
ATOM 743 C CA . ASN A 1 96 ? -5.635 10.161 16.613 1.00 98.38 96 ASN A CA 1
ATOM 744 C C . ASN A 1 96 ? -4.603 9.791 15.536 1.00 98.38 96 ASN A C 1
ATOM 746 O O . ASN A 1 96 ? -4.999 9.437 14.428 1.00 98.38 96 ASN A O 1
ATOM 750 N N . GLN A 1 97 ? -3.308 9.878 15.847 1.00 98.31 97 GLN A N 1
ATOM 751 C CA . GLN A 1 97 ? -2.249 9.488 14.919 1.00 98.31 97 GLN A CA 1
ATOM 752 C C . GLN A 1 97 ? -2.329 7.988 14.635 1.00 98.31 97 GLN A C 1
ATOM 754 O O . GLN A 1 97 ? -2.364 7.584 13.478 1.00 98.31 97 GLN A O 1
ATOM 759 N N . GLU A 1 98 ? -2.443 7.174 15.680 1.00 98.19 98 GLU A N 1
ATOM 760 C CA . GLU A 1 98 ? -2.552 5.721 15.554 1.00 98.19 98 GLU A CA 1
ATOM 761 C C . GLU A 1 98 ? -3.795 5.319 14.752 1.00 98.19 98 GLU A C 1
ATOM 763 O O . GLU A 1 98 ? -3.691 4.474 13.871 1.00 98.19 98 GLU A O 1
ATOM 768 N N . VAL A 1 99 ? -4.946 5.980 14.947 1.00 98.19 99 VAL A N 1
ATOM 769 C CA . VAL A 1 99 ? -6.146 5.742 14.119 1.00 98.19 99 VAL A CA 1
ATOM 770 C C . VAL A 1 99 ? -5.881 6.009 12.633 1.00 98.19 99 VAL A C 1
ATOM 772 O O . VAL A 1 99 ? -6.298 5.221 11.778 1.00 98.19 99 VAL A O 1
ATOM 775 N N . VAL A 1 100 ? -5.168 7.087 12.296 1.00 98.31 100 VAL A N 1
ATOM 776 C CA . VAL A 1 100 ? -4.769 7.360 10.905 1.00 98.31 100 VAL A CA 1
ATOM 777 C C . VAL A 1 100 ? -3.843 6.260 10.383 1.00 98.31 100 VAL A C 1
ATOM 779 O O . VAL A 1 100 ? -4.022 5.796 9.257 1.00 98.31 100 VAL A O 1
ATOM 782 N N . GLU A 1 101 ? -2.894 5.802 11.198 1.00 98.38 101 GLU A N 1
ATOM 783 C CA . GLU A 1 101 ? -1.940 4.757 10.829 1.00 98.38 101 GLU A CA 1
ATOM 784 C C . GLU A 1 101 ? -2.618 3.402 10.569 1.00 98.38 101 GLU A C 1
ATOM 786 O O . GLU A 1 101 ? -2.402 2.837 9.495 1.00 98.38 101 GLU A O 1
ATOM 791 N N . ILE A 1 102 ? -3.488 2.893 11.460 1.00 97.94 102 ILE A N 1
ATOM 792 C CA . ILE A 1 102 ? -4.224 1.633 11.196 1.00 97.94 102 ILE A CA 1
ATOM 793 C C . ILE A 1 102 ? -5.089 1.745 9.940 1.00 97.94 102 ILE A C 1
ATOM 795 O O . ILE A 1 102 ? -5.132 0.807 9.141 1.00 97.94 102 ILE A O 1
ATOM 799 N N . THR A 1 103 ? -5.732 2.897 9.726 1.00 97.94 103 THR A N 1
ATOM 800 C CA . THR A 1 103 ? -6.578 3.135 8.551 1.00 97.94 103 THR A CA 1
ATOM 801 C C . THR A 1 103 ? -5.743 3.106 7.275 1.00 97.94 103 THR A C 1
ATOM 803 O O . THR A 1 103 ? -6.102 2.429 6.309 1.00 97.94 103 THR A O 1
ATOM 806 N N . ALA A 1 104 ? -4.598 3.794 7.270 1.00 98.25 104 ALA A N 1
ATOM 807 C CA . ALA A 1 104 ? -3.681 3.824 6.137 1.00 98.25 104 ALA A CA 1
ATOM 808 C C . ALA A 1 104 ? -3.091 2.439 5.842 1.00 98.25 104 ALA A C 1
ATOM 810 O O . ALA A 1 104 ? -3.030 2.049 4.678 1.00 98.25 104 ALA A O 1
ATOM 811 N N . ILE A 1 105 ? -2.716 1.668 6.868 1.00 97.88 105 ILE A N 1
ATOM 812 C CA . ILE A 1 105 ? -2.198 0.302 6.707 1.00 97.88 105 ILE A CA 1
ATOM 813 C C . ILE A 1 105 ? -3.266 -0.618 6.105 1.00 97.88 105 ILE A C 1
ATOM 815 O O . ILE A 1 105 ? -2.996 -1.298 5.110 1.00 97.88 105 ILE A O 1
ATOM 819 N N . ALA A 1 106 ? -4.479 -0.634 6.665 1.00 97.62 106 ALA A N 1
ATOM 820 C CA . ALA A 1 106 ? -5.570 -1.462 6.156 1.00 97.62 106 ALA A CA 1
ATOM 821 C C . ALA A 1 106 ? -5.932 -1.078 4.709 1.00 97.62 106 ALA A C 1
ATOM 823 O O . ALA A 1 106 ? -6.020 -1.945 3.833 1.00 97.62 106 ALA A O 1
ATOM 824 N N . ALA A 1 107 ? -6.043 0.222 4.413 1.00 98.00 107 ALA A N 1
ATOM 825 C CA . ALA A 1 107 ? -6.254 0.726 3.056 1.00 98.00 107 ALA A CA 1
ATOM 826 C C . ALA A 1 107 ? -5.122 0.320 2.098 1.00 98.00 107 ALA A C 1
ATOM 828 O O . ALA A 1 107 ? -5.386 -0.135 0.981 1.00 98.00 107 ALA A O 1
ATOM 829 N N . ALA A 1 108 ? -3.866 0.439 2.534 1.00 97.81 108 ALA A N 1
ATOM 830 C CA . ALA A 1 108 ? -2.697 0.086 1.744 1.00 97.81 108 ALA A CA 1
ATOM 831 C C . ALA A 1 108 ? -2.729 -1.390 1.340 1.00 97.81 108 ALA A C 1
ATOM 833 O O . ALA A 1 108 ? -2.620 -1.695 0.155 1.00 97.81 108 ALA A O 1
ATOM 834 N N . TYR A 1 109 ? -2.951 -2.317 2.276 1.00 96.75 109 TYR A N 1
ATOM 835 C CA . TYR A 1 109 ? -3.005 -3.747 1.950 1.00 96.75 109 TYR A CA 1
ATOM 836 C C . TYR A 1 109 ? -4.251 -4.143 1.145 1.00 96.75 109 TYR A C 1
ATOM 838 O O . TYR A 1 109 ? -4.177 -5.049 0.306 1.00 96.75 109 TYR A O 1
ATOM 846 N N . ASN A 1 110 ? -5.356 -3.411 1.294 1.00 97.00 110 ASN A N 1
ATOM 847 C CA . ASN A 1 110 ? -6.517 -3.521 0.411 1.00 97.00 110 ASN A CA 1
ATOM 848 C C . ASN A 1 110 ? -6.203 -3.089 -1.031 1.00 97.00 110 ASN A C 1
ATOM 850 O O . ASN A 1 110 ? -6.661 -3.735 -1.981 1.00 97.00 110 ASN A O 1
ATOM 854 N N . CYS A 1 111 ? -5.395 -2.042 -1.210 1.00 96.44 111 CYS A N 1
ATOM 855 C CA . CYS A 1 111 ? -4.873 -1.617 -2.509 1.00 96.44 111 CYS A CA 1
ATOM 856 C C 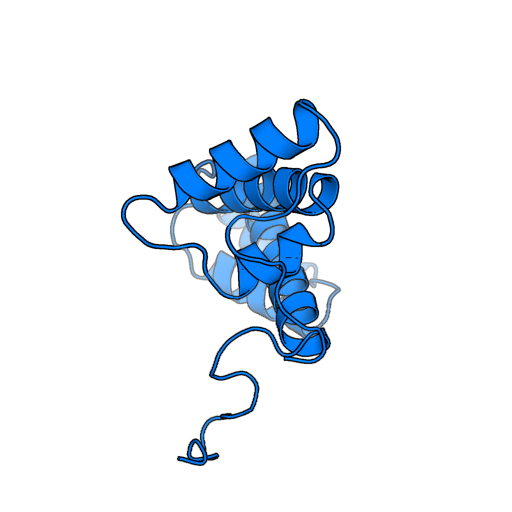. CYS A 1 111 ? -3.887 -2.649 -3.081 1.00 96.44 111 CYS A C 1
ATOM 858 O O . CYS A 1 111 ? -4.063 -3.108 -4.213 1.00 96.44 111 CYS A O 1
ATOM 860 N N . VAL A 1 112 ? -2.913 -3.099 -2.276 1.00 95.88 112 VAL A N 1
ATOM 861 C CA . VAL A 1 112 ? -1.921 -4.108 -2.680 1.00 95.88 112 VAL A CA 1
ATOM 862 C C . VAL A 1 112 ? -2.595 -5.377 -3.187 1.00 95.88 112 VAL A C 1
ATOM 864 O O . VAL A 1 112 ? -2.243 -5.872 -4.257 1.00 95.88 112 VAL A O 1
ATOM 867 N N . SER A 1 113 ? -3.603 -5.873 -2.471 1.00 94.38 113 SER A N 1
ATOM 868 C CA . SER A 1 113 ? -4.335 -7.080 -2.863 1.00 94.38 113 SER A CA 1
ATOM 869 C C . SER A 1 113 ? -5.022 -6.916 -4.221 1.00 94.38 113 SER A C 1
ATOM 871 O O . SER A 1 113 ? -4.900 -7.787 -5.081 1.00 94.38 113 SER A O 1
ATOM 873 N N . ARG A 1 114 ? -5.683 -5.774 -4.459 1.00 95.12 114 ARG A N 1
ATOM 874 C CA . ARG A 1 114 ? -6.331 -5.476 -5.748 1.00 95.12 114 ARG A CA 1
ATOM 875 C C . ARG A 1 114 ? -5.315 -5.408 -6.886 1.00 95.12 114 ARG A C 1
ATOM 877 O O . ARG A 1 114 ? -5.573 -5.974 -7.942 1.00 95.12 114 ARG A O 1
ATOM 884 N N . PHE A 1 115 ? -4.154 -4.795 -6.659 1.00 95.50 115 PHE A N 1
ATOM 885 C CA . PHE A 1 115 ? -3.085 -4.711 -7.657 1.00 95.50 115 PHE A CA 1
ATOM 886 C C . PHE A 1 115 ? -2.514 -6.094 -8.008 1.00 95.50 115 PHE A C 1
ATOM 888 O O . PHE A 1 115 ? -2.476 -6.480 -9.179 1.00 95.50 115 PHE A O 1
ATOM 895 N N . LEU A 1 116 ? -2.124 -6.875 -6.993 1.00 92.94 116 LEU A N 1
ATOM 896 C CA . LEU A 1 116 ? -1.528 -8.200 -7.180 1.00 92.94 116 LEU A CA 1
ATOM 897 C C . LEU A 1 116 ? -2.488 -9.166 -7.878 1.00 92.94 116 LEU A C 1
ATOM 899 O O . LEU A 1 116 ? -2.092 -9.848 -8.827 1.00 92.94 116 LEU A O 1
ATOM 903 N N . VAL A 1 117 ? -3.749 -9.203 -7.439 1.00 92.25 117 VAL A N 1
ATOM 904 C CA . VAL A 1 117 ? -4.772 -10.088 -8.007 1.00 92.25 117 VAL A CA 1
ATOM 905 C C . VAL A 1 117 ? -5.125 -9.667 -9.431 1.00 92.25 117 VAL A C 1
ATOM 907 O O . VAL A 1 117 ? -5.131 -10.516 -10.325 1.00 92.25 117 VAL A O 1
ATOM 910 N N . ALA A 1 118 ? -5.357 -8.372 -9.680 1.00 93.50 118 ALA A N 1
ATOM 911 C CA . ALA A 1 118 ? -5.728 -7.883 -11.007 1.00 93.50 118 ALA A CA 1
ATOM 912 C C . ALA A 1 118 ? -4.655 -8.181 -12.063 1.00 93.50 118 ALA A C 1
ATOM 914 O O . ALA A 1 118 ? -4.995 -8.546 -13.188 1.00 93.50 118 ALA A O 1
ATOM 915 N N . LEU A 1 119 ? -3.372 -8.078 -11.699 1.00 93.25 119 LEU A N 1
ATOM 916 C CA . LEU A 1 119 ? -2.243 -8.326 -12.601 1.00 93.25 119 LEU A CA 1
ATOM 917 C C . LEU A 1 119 ? -1.687 -9.758 -12.518 1.00 93.25 119 LEU A C 1
ATOM 919 O O . LEU A 1 119 ? -0.787 -10.123 -13.281 1.00 93.25 119 LEU A O 1
ATOM 923 N N . ASN A 1 120 ? -2.245 -10.603 -11.645 1.00 90.00 120 ASN A N 1
ATOM 924 C CA . ASN A 1 120 ? -1.783 -11.970 -11.398 1.00 90.00 120 ASN A CA 1
ATOM 925 C C . ASN A 1 120 ? -0.267 -12.025 -11.073 1.00 90.00 120 ASN A C 1
ATOM 927 O O . ASN A 1 120 ? 0.482 -12.806 -11.665 1.00 90.00 120 ASN A O 1
ATOM 931 N N . VAL A 1 121 ? 0.187 -11.134 -10.187 1.00 89.06 121 VAL A N 1
ATOM 932 C CA . VAL A 1 121 ? 1.5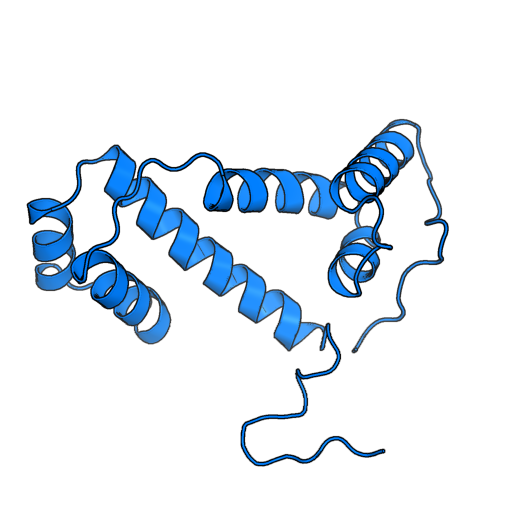97 -10.961 -9.789 1.00 89.06 121 VAL A CA 1
ATOM 933 C C . VAL A 1 121 ? 1.963 -11.903 -8.642 1.00 89.06 121 VAL A C 1
ATOM 935 O O . VAL A 1 121 ? 1.376 -11.821 -7.566 1.00 89.06 121 VAL A O 1
ATOM 938 N N . GLY A 1 122 ? 2.988 -12.735 -8.843 1.00 74.12 122 GLY A N 1
ATOM 939 C CA . GLY A 1 122 ? 3.469 -13.714 -7.862 1.00 74.12 122 GLY A CA 1
ATOM 940 C C . GLY A 1 122 ? 2.997 -15.144 -8.148 1.00 74.12 122 GLY A C 1
ATOM 941 O O . GLY A 1 122 ? 1.968 -15.367 -8.781 1.00 74.12 122 GLY A O 1
ATOM 942 N N . GLU A 1 123 ? 3.770 -16.123 -7.679 1.00 57.94 123 GLU A N 1
ATOM 943 C CA . GLU A 1 123 ? 3.631 -17.547 -8.038 1.00 57.94 123 GLU A CA 1
ATOM 944 C C . GLU A 1 123 ? 2.330 -18.203 -7.536 1.00 57.94 123 GLU A C 1
ATOM 946 O O . GLU A 1 123 ? 1.949 -19.265 -8.017 1.00 57.94 123 GLU A O 1
ATOM 951 N N . ARG A 1 124 ? 1.613 -17.575 -6.591 1.00 51.97 124 ARG A N 1
ATOM 952 C CA . ARG A 1 124 ? 0.493 -18.199 -5.860 1.00 51.97 124 ARG A CA 1
ATOM 953 C C . ARG A 1 124 ? -0.894 -17.603 -6.093 1.00 51.97 124 ARG A C 1
ATOM 955 O O . ARG A 1 124 ? -1.858 -18.103 -5.520 1.00 51.97 124 ARG A O 1
ATOM 962 N N . ASN A 1 125 ? -1.057 -16.612 -6.968 1.00 54.00 125 ASN A N 1
ATOM 963 C CA . ASN A 1 125 ? -2.386 -16.020 -7.209 1.00 54.00 125 ASN A CA 1
ATOM 964 C C . ASN A 1 125 ? -3.373 -16.991 -7.895 1.00 54.00 125 ASN A C 1
ATOM 966 O O . ASN A 1 125 ? -4.572 -16.722 -7.934 1.00 54.00 125 ASN A O 1
ATOM 970 N N . GLY A 1 126 ? -2.888 -18.133 -8.402 1.00 51.00 126 GLY A N 1
ATOM 971 C CA . GLY A 1 126 ? -3.707 -19.248 -8.894 1.00 51.00 126 GLY A CA 1
ATOM 972 C C . GLY A 1 126 ? -3.883 -20.415 -7.909 1.00 51.00 126 GLY A C 1
ATOM 973 O O . GLY A 1 126 ? -4.749 -21.265 -8.127 1.00 51.00 126 GLY A O 1
ATOM 974 N N . THR A 1 127 ? -3.108 -20.468 -6.821 1.00 54.12 127 THR A N 1
ATOM 975 C CA . THR 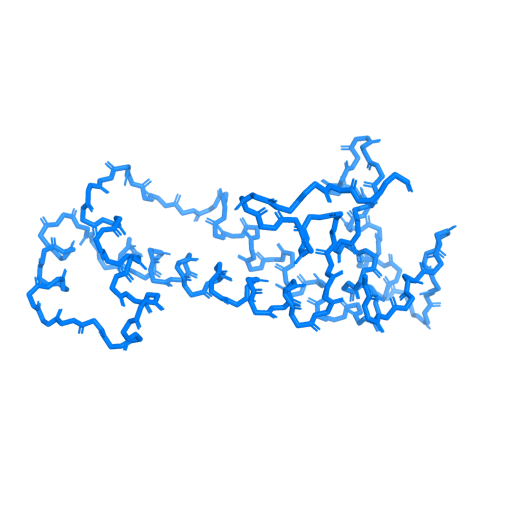A 1 127 ? -3.120 -21.569 -5.847 1.00 54.12 127 THR A CA 1
ATOM 976 C C . THR A 1 127 ? -3.858 -21.134 -4.583 1.00 54.12 127 THR A C 1
ATOM 978 O O . THR A 1 127 ? -3.250 -20.851 -3.552 1.00 54.12 127 THR A O 1
ATOM 981 N N . GLY A 1 128 ? -5.187 -21.041 -4.661 1.00 49.38 128 GLY A N 1
ATOM 982 C CA . GLY A 1 128 ? -6.006 -20.972 -3.448 1.00 49.38 128 GLY A CA 1
ATOM 983 C C . GLY A 1 128 ? -5.79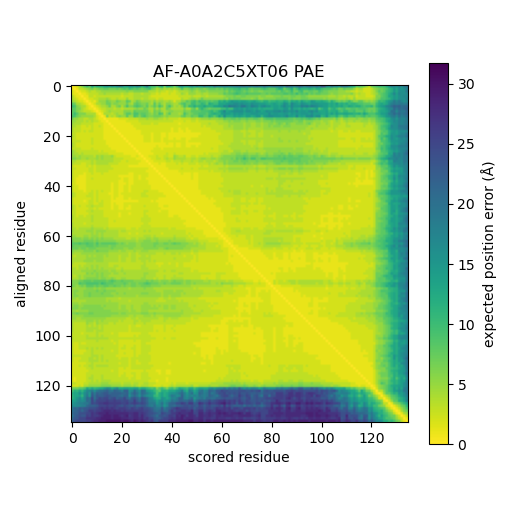7 -22.228 -2.585 1.00 49.38 128 GLY A C 1
ATOM 984 O O . GLY A 1 128 ? -5.342 -23.248 -3.116 1.00 49.38 128 GLY A O 1
ATOM 985 N N . PRO A 1 129 ? -6.121 -22.199 -1.280 1.00 44.44 129 PRO A N 1
ATOM 986 C CA . PRO A 1 129 ? -6.074 -23.394 -0.438 1.00 44.44 129 PRO A CA 1
ATOM 987 C C . PRO A 1 129 ? -6.944 -24.494 -1.073 1.00 44.44 129 PRO A C 1
ATOM 989 O O . PRO A 1 129 ? -8.165 -24.386 -1.115 1.00 44.44 129 PRO A O 1
ATOM 992 N N . GLY A 1 130 ? -6.294 -25.500 -1.670 1.00 52.34 130 GLY A N 1
ATOM 993 C CA . GLY A 1 130 ? -6.927 -26.592 -2.423 1.00 52.34 130 GLY A CA 1
ATOM 994 C C . GLY A 1 130 ? -6.494 -26.737 -3.890 1.00 52.34 130 GLY A C 1
ATOM 995 O O . GLY A 1 130 ? -6.673 -27.807 -4.466 1.00 52.34 130 GLY A O 1
ATOM 996 N N . LYS A 1 131 ? -5.875 -25.722 -4.508 1.00 47.50 131 LYS A N 1
ATOM 997 C CA . LYS A 1 131 ? -5.361 -25.817 -5.886 1.00 47.50 131 LYS A CA 1
ATOM 998 C C . LYS A 1 131 ? -3.859 -26.102 -5.865 1.00 47.50 131 LYS A C 1
ATOM 1000 O O . LYS A 1 131 ? -3.063 -25.214 -5.565 1.00 47.50 131 LYS A O 1
ATOM 1005 N N . LYS A 1 132 ? -3.478 -27.353 -6.156 1.00 40.09 132 LYS A N 1
ATOM 1006 C CA . LYS A 1 132 ? -2.072 -27.746 -6.353 1.00 40.09 132 LYS A CA 1
ATOM 1007 C C . LYS A 1 132 ? -1.476 -26.919 -7.495 1.00 40.09 132 LYS A C 1
ATOM 1009 O O . LYS A 1 132 ? -2.123 -26.751 -8.526 1.00 40.09 132 LYS A O 1
ATOM 1014 N N . SER A 1 133 ? -0.260 -26.411 -7.293 1.00 43.94 133 SER A N 1
ATOM 1015 C CA . SER A 1 133 ? 0.526 -25.795 -8.364 1.00 43.94 133 SER A CA 1
ATOM 1016 C C . SER A 1 133 ? 0.686 -26.821 -9.480 1.00 43.94 133 SER A C 1
ATOM 1018 O O . SER A 1 133 ? 1.128 -27.938 -9.207 1.00 43.94 133 SER A O 1
ATOM 1020 N N . ALA A 1 134 ? 0.286 -26.474 -10.703 1.00 41.75 134 ALA A N 1
ATOM 1021 C CA . ALA A 1 134 ? 0.681 -27.257 -11.864 1.00 41.75 134 ALA A CA 1
ATOM 1022 C C . ALA A 1 134 ? 2.211 -27.170 -11.955 1.00 41.75 134 ALA A C 1
ATOM 1024 O O . ALA A 1 134 ? 2.760 -26.068 -11.870 1.00 41.75 134 ALA A O 1
ATOM 1025 N N . ALA A 1 135 ? 2.851 -28.338 -11.965 1.00 35.53 135 ALA A N 1
ATOM 1026 C CA . ALA A 1 135 ? 4.290 -28.493 -12.138 1.00 35.53 135 ALA A CA 1
ATOM 1027 C C . ALA A 1 135 ? 4.711 -28.097 -13.557 1.00 35.53 135 ALA A C 1
ATOM 1029 O O . ALA A 1 135 ? 3.879 -28.277 -14.477 1.00 35.53 135 ALA A O 1
#

Organism: NCBI:txid1399860

Nearest PDB structures (foldseek):
  2ijc-assembly2_I  TM=5.131E-01  e=1.634E-01  Pseudomonas aeruginosa PAO1
  7xw1-assembly1_A  TM=4.732E-01  e=5.723E-01  Pseudomonas aeruginosa
  3iz0-assembly1_E  TM=2.180E-01  e=7.415E+00  Homo sapiens